Protein AF-A0A127SI49-F1 (afdb_monomer)

Solvent-accessible surface area (backbone atoms only — not comparable to full-atom values): 3540 Å² total; per-residue (Å²): 111,69,67,58,36,32,72,77,68,67,45,85,71,55,71,68,59,45,51,54,49,35,62,74,67,70,50,60,66,61,48,70,79,52,45,81,89,59,74,62,87,41,74,67,53,54,52,51,50,58,56,56,62,72,78,113

Sequence (56 aa):
RYLTNIENKGQHPSIQVLYDLVSLLHVSVDEFFLPANNLVKSTRRLQIEKYMDSFT

Structure (mmCIF, N/CA/C/O backbone):
data_AF-A0A127SI49-F1
#
_entry.id   AF-A0A127SI49-F1
#
loop_
_atom_site.group_PDB
_atom_site.id
_atom_site.type_symbol
_atom_site.label_atom_id
_atom_site.label_alt_id
_atom_site.label_comp_id
_atom_site.label_asym_id
_atom_site.label_entity_id
_atom_site.label_seq_id
_atom_site.pdbx_PDB_ins_code
_atom_site.Cartn_x
_atom_site.Cartn_y
_atom_site.Cartn_z
_atom_site.occupancy
_atom_site.B_iso_or_equiv
_atom_site.auth_seq_id
_atom_site.auth_comp_id
_atom_site.auth_asym_id
_atom_site.auth_atom_id
_atom_site.pdbx_PDB_model_num
ATOM 1 N N . ARG A 1 1 ? -8.452 -7.234 13.358 1.00 76.25 1 ARG A N 1
ATOM 2 C CA . ARG A 1 1 ? -9.635 -6.536 12.786 1.00 76.25 1 ARG A CA 1
ATOM 3 C C . ARG A 1 1 ? -9.286 -5.685 11.562 1.00 76.25 1 ARG A C 1
ATOM 5 O O . ARG A 1 1 ? -10.082 -5.676 10.639 1.00 76.25 1 ARG A O 1
ATOM 12 N N . TYR A 1 2 ? -8.134 -4.999 11.520 1.00 84.38 2 TYR A N 1
ATOM 13 C CA . TYR A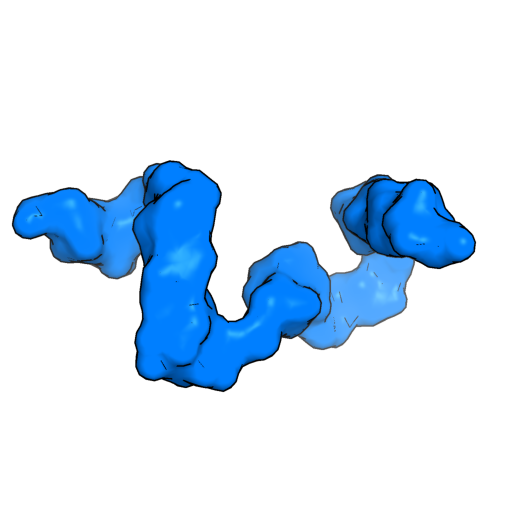 1 2 ? -7.749 -4.171 10.363 1.00 84.38 2 TYR A CA 1
ATOM 14 C C . TYR A 1 2 ? -7.516 -4.986 9.076 1.00 84.38 2 TYR A C 1
ATOM 16 O O . TYR A 1 2 ? -8.173 -4.721 8.077 1.00 84.38 2 TYR A O 1
ATOM 24 N N . LEU A 1 3 ? -6.706 -6.053 9.134 1.00 85.81 3 LEU A N 1
ATOM 25 C CA . LEU A 1 3 ? -6.508 -6.981 8.004 1.00 85.81 3 LEU A CA 1
ATOM 26 C C . LEU A 1 3 ? -7.823 -7.588 7.503 1.00 85.81 3 LEU A C 1
ATOM 28 O O . LEU A 1 3 ? -8.080 -7.632 6.309 1.00 85.81 3 LEU A O 1
ATOM 32 N N . THR A 1 4 ? -8.704 -7.956 8.433 1.00 90.31 4 THR A N 1
ATOM 33 C CA . THR A 1 4 ? -10.025 -8.514 8.131 1.00 90.31 4 THR A CA 1
ATOM 34 C C . THR A 1 4 ? -10.910 -7.524 7.367 1.00 90.31 4 THR A C 1
ATOM 36 O O . THR A 1 4 ? -11.715 -7.938 6.544 1.00 90.31 4 THR A O 1
ATOM 39 N N . ASN A 1 5 ? -10.777 -6.215 7.605 1.00 89.62 5 ASN A N 1
ATOM 40 C CA . ASN A 1 5 ? -11.499 -5.202 6.834 1.00 89.62 5 ASN A CA 1
ATOM 41 C C . ASN A 1 5 ? -10.865 -4.953 5.455 1.00 89.62 5 ASN A C 1
ATOM 43 O O . ASN A 1 5 ? -11.598 -4.694 4.505 1.00 89.62 5 ASN A O 1
ATOM 47 N N . ILE A 1 6 ? -9.535 -5.026 5.336 1.00 89.94 6 ILE A N 1
ATOM 48 C CA . ILE A 1 6 ? -8.843 -4.926 4.040 1.00 89.94 6 ILE A CA 1
ATOM 49 C C . ILE A 1 6 ? -9.313 -6.062 3.131 1.00 89.94 6 ILE A C 1
ATOM 51 O O . ILE A 1 6 ? -9.806 -5.812 2.036 1.00 89.94 6 ILE A O 1
ATOM 55 N N . GLU A 1 7 ? -9.248 -7.290 3.638 1.00 89.56 7 GLU A N 1
ATOM 56 C CA . GLU A 1 7 ? -9.643 -8.499 2.920 1.00 89.56 7 GLU A CA 1
ATOM 57 C C . GLU A 1 7 ? -11.144 -8.516 2.584 1.00 89.56 7 GLU A C 1
ATOM 59 O O . GLU A 1 7 ? -11.518 -8.670 1.427 1.00 89.56 7 GLU A O 1
ATOM 64 N N . ASN A 1 8 ? -12.022 -8.325 3.578 1.00 92.94 8 ASN A N 1
ATOM 65 C CA . ASN A 1 8 ? -13.457 -8.605 3.410 1.00 92.94 8 ASN A CA 1
ATOM 66 C C . ASN A 1 8 ? -14.293 -7.389 2.992 1.00 92.94 8 ASN A C 1
ATOM 68 O O . ASN A 1 8 ? -15.432 -7.544 2.560 1.00 92.94 8 ASN A O 1
ATOM 72 N N . LYS A 1 9 ? -13.776 -6.169 3.169 1.00 91.88 9 LYS A N 1
ATOM 73 C CA . LYS A 1 9 ? -14.501 -4.924 2.854 1.00 91.88 9 LYS A CA 1
ATOM 74 C C . LYS A 1 9 ? -13.786 -4.075 1.806 1.00 91.88 9 LYS A C 1
ATOM 76 O O . LYS A 1 9 ? -14.246 -2.971 1.530 1.00 91.88 9 LYS A O 1
ATOM 81 N N . GLY A 1 10 ? -12.662 -4.550 1.262 1.00 86.56 10 GLY A N 1
ATOM 82 C CA . GLY A 1 10 ? -11.859 -3.798 0.298 1.00 86.56 10 GLY A CA 1
ATOM 83 C C . GLY A 1 10 ? -11.295 -2.496 0.870 1.00 86.56 10 GLY A C 1
ATOM 84 O O . GLY A 1 10 ? -11.100 -1.531 0.135 1.00 86.56 10 GLY A O 1
ATOM 85 N N . GLN A 1 11 ? -11.083 -2.422 2.190 1.00 91.44 11 GLN A N 1
ATOM 86 C CA . GLN A 1 11 ? -10.505 -1.230 2.803 1.00 91.44 11 GLN A CA 1
ATOM 87 C C . GLN A 1 11 ? -9.082 -1.014 2.270 1.00 91.44 11 GLN A C 1
ATOM 89 O O . GLN A 1 11 ? -8.255 -1.920 2.330 1.00 91.44 11 GLN A O 1
ATOM 94 N N . HIS A 1 12 ? -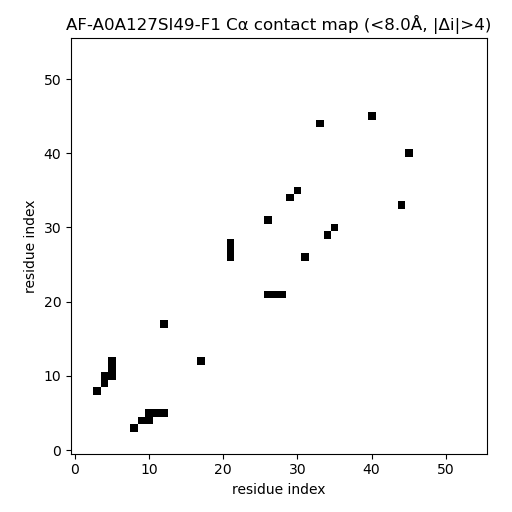8.773 0.201 1.809 1.00 89.62 12 HIS A N 1
ATOM 95 C CA . HIS A 1 12 ? -7.421 0.527 1.365 1.00 89.62 12 HIS A CA 1
ATOM 96 C C . HIS A 1 12 ? -6.432 0.518 2.549 1.00 89.62 12 HIS A C 1
ATOM 98 O O . HIS A 1 12 ? -6.658 1.233 3.535 1.00 89.62 12 HIS A O 1
ATOM 104 N N . PRO A 1 13 ? -5.346 -0.273 2.475 1.00 91.06 13 PRO A N 1
ATOM 105 C CA . PRO A 1 13 ? -4.306 -0.275 3.495 1.00 91.06 13 PRO A CA 1
ATOM 106 C C . PRO A 1 13 ? -3.487 1.023 3.459 1.00 91.06 13 PRO A C 1
ATOM 108 O O . PRO A 1 13 ? -3.396 1.691 2.427 1.00 91.06 13 PRO A O 1
ATOM 111 N N . SER A 1 14 ? -2.843 1.366 4.578 1.00 92.25 14 SER A N 1
ATOM 112 C CA . SER A 1 14 ? -1.755 2.350 4.564 1.00 92.25 1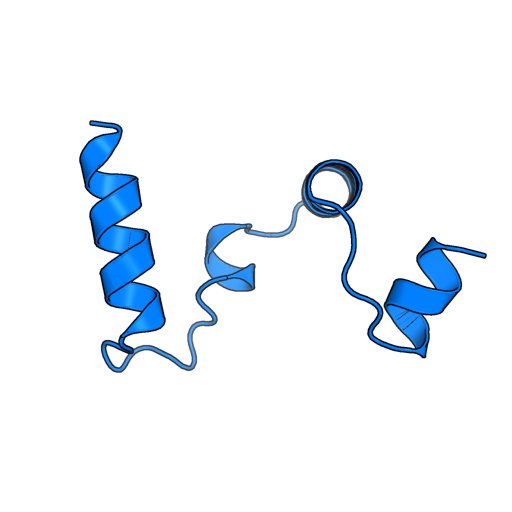4 SER A CA 1
ATOM 113 C C . SER A 1 14 ? -0.550 1.809 3.782 1.00 92.25 14 SER A C 1
ATOM 115 O O . SER A 1 14 ? -0.392 0.597 3.642 1.00 92.25 14 SER A O 1
ATOM 117 N N . ILE A 1 15 ? 0.335 2.695 3.307 1.00 88.38 15 ILE A N 1
ATOM 118 C CA . ILE A 1 15 ? 1.529 2.291 2.542 1.00 88.38 15 ILE A CA 1
ATOM 119 C C . ILE A 1 15 ? 2.445 1.355 3.339 1.00 88.38 15 ILE A C 1
ATOM 121 O O . ILE A 1 15 ? 2.978 0.413 2.767 1.00 88.38 15 ILE A O 1
ATOM 125 N N . GLN A 1 16 ? 2.586 1.562 4.651 1.00 90.69 16 GLN A N 1
ATOM 126 C CA . GLN A 1 16 ? 3.388 0.672 5.499 1.00 90.69 16 GLN A CA 1
ATOM 127 C C . GLN A 1 16 ? 2.806 -0.744 5.527 1.00 90.69 16 GLN A C 1
ATOM 129 O O . GLN A 1 16 ? 3.514 -1.709 5.274 1.00 90.69 16 GLN A O 1
ATOM 134 N N . VAL A 1 17 ? 1.493 -0.865 5.742 1.00 91.38 17 VAL A N 1
ATOM 135 C CA . VAL A 1 17 ? 0.832 -2.176 5.776 1.00 91.38 17 VAL A CA 1
ATOM 136 C C . VAL A 1 17 ? 0.841 -2.829 4.396 1.00 91.38 17 VAL A C 1
ATOM 138 O O . VAL A 1 17 ? 1.013 -4.038 4.298 1.00 91.38 17 VAL A O 1
ATOM 141 N N . LEU A 1 18 ? 0.702 -2.048 3.323 1.00 89.94 18 LEU A N 1
ATOM 142 C CA . LEU A 1 18 ? 0.844 -2.561 1.964 1.00 89.94 18 LEU A CA 1
ATOM 143 C C . LEU A 1 18 ? 2.252 -3.121 1.720 1.00 89.94 18 LEU A C 1
ATOM 145 O O . LEU A 1 18 ? 2.374 -4.224 1.197 1.00 89.94 18 LEU A O 1
ATOM 149 N N . TYR A 1 19 ? 3.296 -2.391 2.117 1.00 90.56 19 TYR A N 1
ATOM 150 C CA . TYR A 1 19 ? 4.686 -2.827 1.980 1.00 90.56 19 TYR A CA 1
ATOM 151 C C . TYR A 1 19 ? 4.952 -4.135 2.736 1.00 90.56 19 TYR A C 1
ATOM 153 O O . TYR A 1 19 ? 5.512 -5.071 2.161 1.00 90.56 19 TYR A O 1
ATOM 161 N N . ASP A 1 20 ? 4.491 -4.228 3.986 1.00 92.00 20 ASP A N 1
ATOM 162 C CA . ASP A 1 20 ? 4.646 -5.431 4.808 1.00 92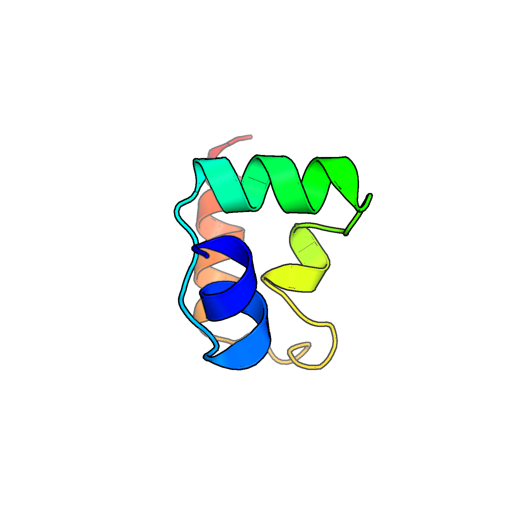.00 20 ASP A CA 1
ATOM 163 C C . ASP A 1 20 ? 3.930 -6.633 4.175 1.00 92.00 20 ASP A C 1
ATOM 165 O O . ASP A 1 20 ? 4.486 -7.728 4.117 1.00 92.00 20 ASP A O 1
ATOM 169 N N . LEU A 1 21 ? 2.716 -6.432 3.649 1.00 90.94 21 LEU A N 1
ATOM 170 C CA . LEU A 1 21 ? 1.926 -7.492 3.016 1.00 90.94 21 LEU A CA 1
ATOM 171 C C . LEU A 1 21 ? 2.536 -7.975 1.702 1.00 90.94 21 LEU A C 1
ATOM 173 O O . LEU A 1 21 ? 2.622 -9.182 1.479 1.00 90.94 21 LEU A O 1
AT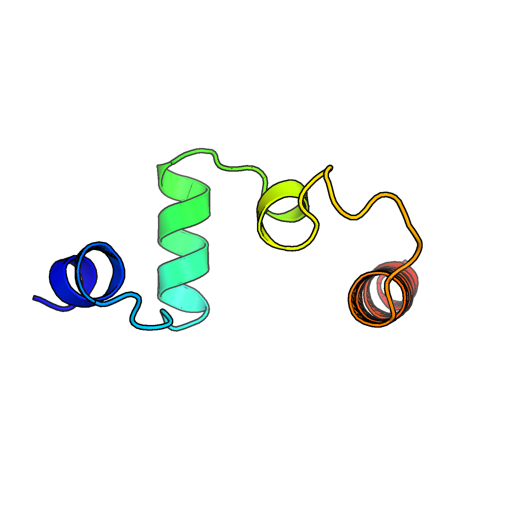OM 177 N N . VAL A 1 22 ? 2.963 -7.054 0.840 1.00 89.56 22 VAL A N 1
ATOM 178 C CA . VAL A 1 22 ? 3.566 -7.406 -0.449 1.00 89.56 22 VAL A CA 1
ATOM 179 C C . VAL A 1 22 ? 4.899 -8.130 -0.244 1.00 89.56 22 VAL A C 1
ATOM 181 O O . VAL A 1 22 ? 5.146 -9.143 -0.898 1.00 89.56 22 VAL A O 1
ATOM 184 N N . SER A 1 23 ? 5.701 -7.683 0.727 1.00 89.50 23 SER A N 1
ATOM 185 C CA . SER A 1 23 ? 6.957 -8.343 1.103 1.00 89.50 23 SER A CA 1
ATOM 186 C C . SER A 1 23 ? 6.718 -9.732 1.703 1.00 89.50 23 SER A C 1
ATOM 188 O O . SER A 1 23 ? 7.384 -10.689 1.323 1.00 89.50 23 SER A O 1
ATOM 190 N N . LEU A 1 24 ? 5.744 -9.868 2.610 1.00 93.50 24 LEU A N 1
ATOM 191 C CA . LEU A 1 24 ? 5.419 -11.141 3.261 1.00 93.50 24 LEU A CA 1
ATOM 192 C C . LEU A 1 24 ? 4.918 -12.190 2.259 1.00 93.50 24 LEU A C 1
ATOM 194 O O . LEU A 1 24 ? 5.296 -13.360 2.331 1.00 93.50 24 LEU A O 1
ATOM 198 N N . LEU A 1 25 ? 4.057 -11.774 1.332 1.00 91.31 25 LEU A N 1
ATOM 199 C CA . LEU A 1 25 ? 3.415 -12.659 0.362 1.00 91.31 25 LEU A CA 1
ATOM 200 C C . LEU A 1 25 ? 4.239 -12.849 -0.920 1.00 91.31 25 LEU A C 1
ATOM 202 O O . LEU A 1 25 ? 3.803 -13.591 -1.795 1.00 91.31 25 LEU A O 1
ATOM 206 N N . HIS A 1 26 ? 5.410 -12.209 -1.029 1.00 88.19 26 HIS A N 1
ATOM 207 C CA . HIS A 1 26 ? 6.258 -12.213 -2.228 1.00 88.19 26 HIS A CA 1
ATOM 208 C C . HIS A 1 26 ? 5.480 -11.842 -3.501 1.00 88.19 26 HIS A C 1
ATOM 210 O O . HIS A 1 26 ? 5.665 -12.429 -4.567 1.00 88.19 26 HIS A O 1
ATOM 216 N N . VAL A 1 27 ? 4.576 -10.871 -3.373 1.00 86.31 27 VAL A N 1
ATOM 217 C CA . VAL A 1 27 ? 3.766 -10.379 -4.489 1.00 86.31 27 VAL A CA 1
ATOM 218 C C . VAL A 1 27 ? 4.592 -9.381 -5.301 1.00 86.31 27 VAL A C 1
ATOM 220 O O . VAL A 1 27 ? 5.342 -8.576 -4.751 1.00 86.31 27 VAL A O 1
ATOM 223 N N . SER A 1 28 ? 4.453 -9.412 -6.624 1.00 85.19 28 SER A N 1
ATOM 224 C CA . SER A 1 28 ? 5.041 -8.393 -7.494 1.00 85.19 28 SER A CA 1
ATOM 225 C C . SER A 1 28 ? 4.306 -7.057 -7.296 1.00 85.19 28 SER A C 1
ATOM 227 O O . SER A 1 28 ? 3.102 -6.935 -7.539 1.00 85.19 28 SER A O 1
ATOM 229 N N . VAL A 1 29 ? 5.033 -6.041 -6.815 1.00 80.88 29 VAL A N 1
ATOM 230 C CA . VAL A 1 29 ? 4.506 -4.675 -6.622 1.00 80.88 29 VAL A CA 1
ATOM 231 C C . VAL A 1 29 ? 4.085 -4.077 -7.963 1.00 80.88 29 VAL A C 1
ATOM 233 O O . VAL A 1 29 ? 3.053 -3.410 -8.060 1.00 80.88 29 VAL A O 1
ATOM 236 N N . ASP A 1 30 ? 4.888 -4.314 -8.996 1.00 78.38 30 ASP A N 1
ATOM 237 C CA . ASP A 1 30 ? 4.636 -3.827 -10.342 1.00 78.38 30 ASP A CA 1
ATOM 238 C C . ASP A 1 30 ? 3.339 -4.414 -10.903 1.00 78.38 30 ASP A C 1
ATOM 240 O O . ASP A 1 30 ? 2.477 -3.641 -11.311 1.00 78.38 30 ASP A O 1
ATOM 244 N N . GLU A 1 31 ? 3.115 -5.726 -10.815 1.00 77.56 31 GLU A N 1
ATOM 245 C CA . GLU A 1 31 ? 1.873 -6.361 -11.266 1.00 77.56 31 GLU A CA 1
ATOM 246 C C . GLU A 1 31 ? 0.651 -5.883 -10.469 1.00 77.56 31 GLU A C 1
ATOM 248 O O . GLU A 1 31 ? -0.425 -5.674 -11.035 1.00 77.56 31 GLU A O 1
ATOM 253 N N . PHE A 1 32 ? 0.810 -5.635 -9.166 1.00 80.25 32 PHE A N 1
ATOM 254 C CA . PHE A 1 32 ? -0.271 -5.144 -8.313 1.00 80.25 32 PHE A CA 1
ATOM 255 C C . PHE A 1 32 ? -0.775 -3.754 -8.735 1.00 80.25 32 PHE A C 1
ATOM 257 O O . PHE A 1 32 ? -1.985 -3.518 -8.817 1.00 80.25 32 PHE A O 1
ATOM 264 N N . PHE A 1 33 ? 0.133 -2.818 -9.024 1.00 77.56 33 PHE A N 1
ATOM 265 C CA . PHE A 1 33 ? -0.239 -1.467 -9.467 1.00 77.56 33 PHE A CA 1
ATOM 266 C C . PHE A 1 33 ? -0.503 -1.376 -10.976 1.00 77.56 33 PHE A C 1
ATOM 268 O O . PHE A 1 33 ? -1.251 -0.496 -11.425 1.00 77.56 33 PHE A O 1
ATOM 275 N N . LEU A 1 34 ? 0.091 -2.279 -11.756 1.00 76.31 34 LEU A N 1
ATOM 276 C CA . LEU A 1 34 ? 0.052 -2.327 -13.215 1.00 76.31 34 LEU A CA 1
ATOM 277 C C . LEU A 1 34 ? -0.356 -3.729 -13.699 1.00 76.31 34 LEU A C 1
ATOM 279 O O . LEU A 1 34 ? 0.434 -4.399 -14.367 1.00 76.31 34 LEU A O 1
ATOM 283 N N . PRO A 1 35 ? -1.600 -4.169 -13.434 1.00 75.75 35 PRO A N 1
ATOM 284 C CA . PRO A 1 35 ? -2.039 -5.494 -13.846 1.00 75.75 35 PRO A CA 1
ATOM 285 C C . PRO A 1 35 ? -1.934 -5.652 -15.365 1.00 75.75 35 PRO A C 1
ATOM 287 O O . PRO A 1 35 ? -2.281 -4.737 -16.122 1.00 75.75 35 PRO A O 1
ATOM 290 N N . ALA A 1 36 ? -1.486 -6.828 -15.809 1.00 69.75 36 ALA A N 1
ATOM 291 C CA . ALA A 1 36 ? -1.189 -7.141 -17.210 1.00 69.75 36 ALA A CA 1
ATOM 292 C C . ALA A 1 36 ? -2.389 -6.987 -18.166 1.00 69.75 36 ALA A C 1
ATOM 294 O O . ALA A 1 36 ? -2.216 -6.947 -19.374 1.00 69.75 36 ALA A O 1
ATOM 295 N N . ASN A 1 37 ? -3.613 -6.823 -17.665 1.00 67.38 37 ASN A N 1
ATOM 296 C CA . ASN A 1 37 ? -4.775 -6.518 -18.507 1.00 67.38 37 ASN A CA 1
ATOM 297 C C . AS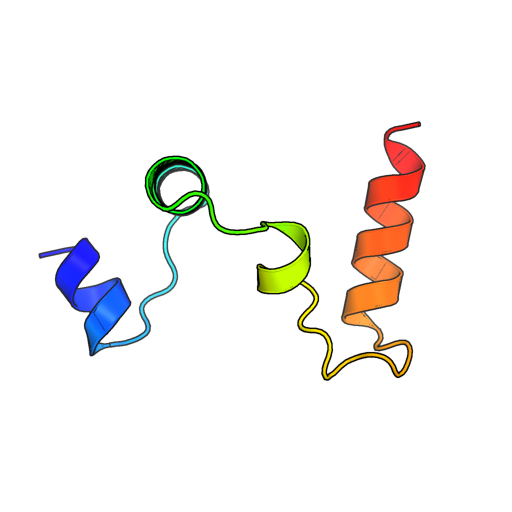N A 1 37 ? -4.807 -5.049 -18.979 1.00 67.38 37 ASN A C 1
ATOM 299 O O . ASN A 1 37 ? -5.541 -4.714 -19.906 1.00 67.38 37 ASN A O 1
ATOM 303 N N . ASN A 1 38 ? -3.981 -4.177 -18.392 1.00 59.66 38 ASN A N 1
ATOM 304 C CA . ASN A 1 38 ? -3.837 -2.766 -18.758 1.00 59.66 38 ASN A CA 1
ATOM 305 C C . ASN A 1 38 ? -2.631 -2.531 -19.693 1.00 59.66 38 ASN A C 1
ATOM 307 O O . ASN A 1 38 ? -1.895 -1.556 -19.527 1.00 59.66 38 ASN A O 1
ATOM 311 N N . LEU A 1 39 ? -2.411 -3.427 -20.667 1.00 60.81 39 LEU A N 1
ATOM 312 C CA . LEU A 1 39 ? -1.366 -3.285 -21.704 1.00 60.81 39 LEU A CA 1
ATOM 313 C C . LEU A 1 39 ? -1.600 -2.082 -22.626 1.00 60.81 39 LEU A C 1
ATOM 315 O O . LEU A 1 39 ? -0.669 -1.578 -23.252 1.00 60.81 39 LEU A O 1
ATOM 319 N N . VAL A 1 40 ? -2.835 -1.585 -22.693 1.00 65.19 40 VAL A N 1
ATOM 320 C CA . VAL A 1 40 ? -3.129 -0.288 -23.301 1.00 65.19 40 VAL A CA 1
ATOM 321 C C . VAL A 1 40 ? -2.617 0.782 -22.343 1.00 65.19 4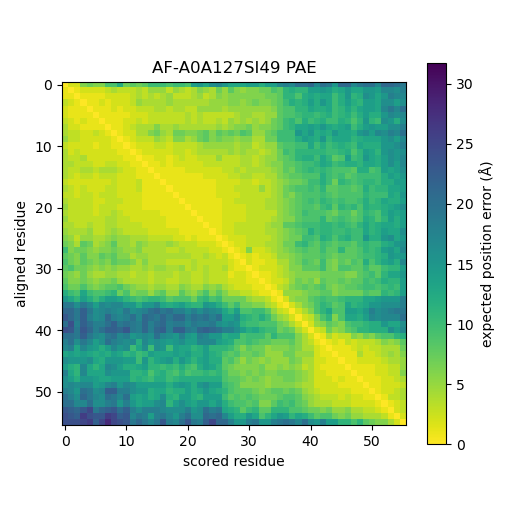0 VAL A C 1
ATOM 323 O O . VAL A 1 40 ? -3.044 0.796 -21.191 1.00 65.19 40 VAL A O 1
ATOM 326 N N . LYS A 1 41 ? -1.712 1.661 -22.805 1.00 67.06 41 LYS A N 1
ATOM 327 C CA . LYS A 1 41 ? -1.157 2.811 -22.062 1.00 67.06 41 LYS A CA 1
ATOM 328 C C . LYS A 1 41 ? -2.262 3.620 -21.373 1.00 67.06 41 LYS A C 1
ATOM 330 O O . LYS A 1 41 ? -2.768 4.601 -21.912 1.00 67.06 41 LYS A O 1
ATOM 335 N N . SER A 1 42 ? -2.652 3.200 -20.177 1.00 73.00 42 SER A N 1
ATOM 336 C CA . SER A 1 42 ? -3.602 3.938 -19.361 1.00 73.00 42 SER A CA 1
ATOM 337 C C . SER A 1 42 ? -2.896 5.169 -18.805 1.00 73.00 42 SER A C 1
ATOM 339 O O . SER A 1 42 ? -1.694 5.138 -18.530 1.00 73.00 42 SER A O 1
ATOM 341 N N . THR A 1 43 ? -3.636 6.257 -18.597 1.00 76.00 43 THR A N 1
ATOM 342 C CA . THR A 1 43 ? -3.100 7.486 -17.991 1.00 76.00 43 THR A CA 1
ATOM 343 C C . THR A 1 43 ? -2.393 7.200 -16.663 1.00 76.00 43 THR A C 1
ATOM 345 O O . THR A 1 43 ? -1.352 7.784 -16.382 1.00 76.00 43 THR A O 1
ATOM 348 N N . ARG A 1 44 ? -2.911 6.237 -15.886 1.00 75.50 44 ARG A N 1
ATOM 349 C CA . ARG A 1 44 ? -2.294 5.766 -14.640 1.00 75.50 44 ARG A CA 1
ATOM 350 C C . ARG A 1 44 ? -0.916 5.144 -14.887 1.00 75.50 44 ARG A C 1
ATOM 352 O O . ARG A 1 44 ? 0.026 5.487 -14.182 1.00 75.50 44 ARG A O 1
ATOM 359 N N . ARG A 1 45 ? -0.785 4.263 -15.886 1.00 75.81 45 ARG A N 1
ATOM 360 C CA . ARG A 1 45 ? 0.492 3.619 -16.229 1.00 75.81 45 ARG A CA 1
ATOM 361 C C . ARG A 1 45 ? 1.548 4.639 -16.653 1.00 75.81 45 ARG A C 1
ATOM 363 O O . ARG A 1 45 ? 2.639 4.625 -16.104 1.00 75.81 45 ARG A O 1
ATOM 370 N N . LEU A 1 46 ? 1.186 5.572 -17.532 1.00 81.00 46 LEU A N 1
ATOM 371 C CA . LEU A 1 46 ? 2.078 6.649 -17.980 1.00 81.00 46 LEU A CA 1
ATOM 372 C C . LEU A 1 46 ? 2.553 7.549 -16.829 1.00 81.00 46 LEU A C 1
ATOM 374 O O . LEU A 1 46 ? 3.703 7.977 -16.813 1.00 81.00 46 LEU A O 1
ATOM 378 N N . GLN A 1 47 ? 1.677 7.852 -15.866 1.00 80.12 47 GLN A N 1
ATOM 379 C CA . GLN A 1 47 ? 2.049 8.640 -14.688 1.00 80.12 47 GLN A CA 1
ATOM 380 C C . GLN A 1 47 ? 3.051 7.891 -13.808 1.00 80.12 47 GLN A C 1
ATOM 382 O O . GLN A 1 47 ? 4.045 8.482 -13.401 1.00 80.12 47 GLN A O 1
ATOM 387 N N . ILE A 1 48 ? 2.812 6.604 -13.543 1.00 77.38 48 ILE A N 1
ATOM 388 C CA . ILE A 1 48 ? 3.718 5.772 -12.741 1.00 77.38 48 ILE A CA 1
ATOM 389 C C . ILE A 1 48 ? 5.071 5.605 -13.444 1.00 77.38 48 ILE A C 1
ATOM 391 O O . ILE A 1 48 ? 6.093 5.814 -12.801 1.00 77.38 48 ILE A O 1
ATOM 395 N N . GLU A 1 49 ? 5.089 5.310 -14.748 1.00 79.38 49 GLU A N 1
ATOM 396 C CA . GLU A 1 49 ? 6.320 5.227 -15.554 1.00 79.38 49 GLU A CA 1
ATOM 397 C C . GLU A 1 49 ? 7.117 6.539 -15.481 1.00 79.38 49 GLU A C 1
ATOM 399 O O . GLU A 1 49 ? 8.297 6.520 -15.157 1.00 79.38 49 GLU A O 1
ATOM 404 N N . LYS A 1 50 ? 6.456 7.696 -15.627 1.00 81.75 50 LYS A N 1
ATOM 405 C CA . LYS A 1 50 ? 7.109 9.009 -15.500 1.00 81.75 50 LYS A CA 1
ATOM 406 C C . LYS A 1 50 ? 7.731 9.247 -14.118 1.00 81.75 50 LYS A C 1
ATOM 408 O O . LYS A 1 50 ? 8.775 9.888 -14.023 1.00 81.75 50 LYS A O 1
ATOM 413 N N . TYR A 1 51 ? 7.087 8.787 -13.045 1.00 78.25 51 TYR A N 1
ATOM 414 C CA . TYR A 1 51 ? 7.673 8.859 -11.704 1.00 78.25 51 TYR A CA 1
ATOM 415 C C . TYR A 1 51 ? 8.837 7.874 -11.550 1.00 78.25 51 TYR A C 1
ATOM 417 O O . TYR A 1 51 ? 9.847 8.241 -10.964 1.00 78.25 5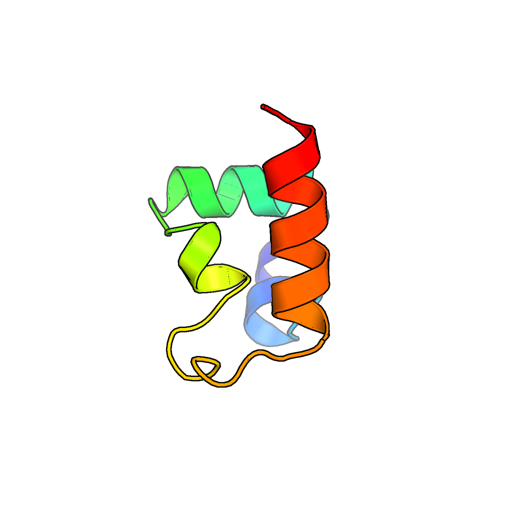1 TYR A O 1
ATOM 425 N N . MET A 1 52 ? 8.731 6.661 -12.099 1.00 75.12 52 MET A N 1
ATOM 426 C CA . MET A 1 52 ? 9.799 5.653 -12.074 1.00 75.12 52 MET A CA 1
ATOM 427 C C . MET A 1 52 ? 11.058 6.131 -12.810 1.00 75.12 52 MET A C 1
ATOM 429 O O . MET A 1 52 ? 12.150 6.041 -12.253 1.00 75.12 52 MET A O 1
ATOM 433 N N . ASP A 1 53 ? 10.897 6.727 -13.993 1.00 76.44 53 ASP A N 1
ATOM 434 C CA . ASP A 1 53 ? 11.990 7.309 -14.784 1.00 76.44 53 ASP A CA 1
ATOM 435 C C . ASP A 1 53 ? 12.716 8.433 -14.030 1.00 76.44 53 ASP A C 1
ATOM 437 O O . ASP A 1 53 ? 13.900 8.655 -14.244 1.00 76.44 53 ASP A O 1
ATOM 441 N N . SER A 1 54 ? 12.032 9.134 -13.118 1.00 75.56 54 SER A N 1
ATOM 442 C CA . SER A 1 54 ? 12.639 10.210 -12.320 1.00 75.56 54 SER A CA 1
ATOM 443 C C . SER A 1 54 ? 13.558 9.726 -11.189 1.00 75.56 54 SER A C 1
ATOM 445 O O . SER A 1 54 ? 14.237 10.546 -10.573 1.00 75.56 54 SER A O 1
ATOM 447 N N . PHE A 1 55 ? 13.578 8.419 -10.901 1.00 69.25 55 PHE A N 1
ATOM 448 C CA . PHE A 1 55 ? 14.475 7.822 -9.906 1.00 69.25 55 PHE A CA 1
ATOM 449 C C . PHE A 1 55 ? 15.816 7.338 -10.493 1.00 69.25 55 PHE A C 1
ATOM 451 O O . PHE A 1 55 ? 16.659 6.882 -9.720 1.00 69.25 55 PHE A O 1
ATOM 458 N N . THR A 1 56 ? 16.014 7.417 -11.817 1.00 51.88 56 THR A N 1
ATOM 459 C CA . THR A 1 56 ? 17.259 7.040 -12.524 1.00 51.88 56 THR A CA 1
ATOM 460 C C . THR A 1 56 ? 17.981 8.279 -13.039 1.00 51.88 56 THR A C 1
ATOM 462 O O . THR A 1 56 ? 19.228 8.306 -12.939 1.00 51.88 56 THR A O 1
#

Secondary structure (DSSP, 8-state):
-HHHHHHHH-PPPPHHHHHHHHHHHT--HHHHHS-GGG-S--HHHHHHHHHHHTT-

pLDDT: mean 81.47, std 9.6, range [51.88, 93.5]

Radius of gyration: 13.58 Å; Cα contacts (8 Å, |Δi|>4): 15; chains: 1; bounding box: 32×23×36 Å

Foldseek 3Di:
DVVCCCVPVVDDDDPVV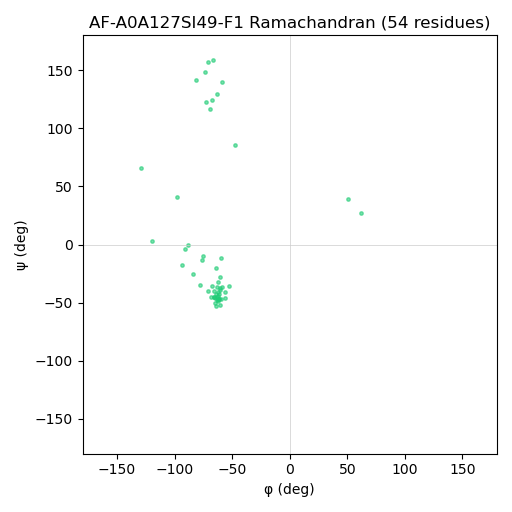VVVVCVVVVPDPCCVQPPPVPPPPDPSNVVVVVVVVVVD

Mean predicted aligned error: 8.07 Å